Protein AF-A0A1H6RFQ0-F1 (afdb_monomer_lite)

Structure (mmCIF, N/CA/C/O backbone):
data_AF-A0A1H6RFQ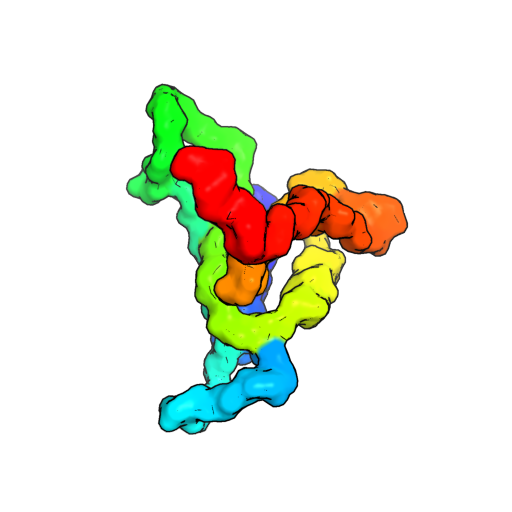0-F1
#
_entry.id   AF-A0A1H6RFQ0-F1
#
loop_
_atom_site.group_PDB
_atom_site.id
_atom_site.type_symbol
_atom_site.label_atom_id
_atom_site.label_alt_id
_atom_site.label_comp_id
_atom_site.label_asym_id
_atom_site.label_entity_id
_atom_site.label_seq_id
_atom_site.pdbx_PDB_ins_code
_atom_site.Cartn_x
_atom_site.Cartn_y
_atom_site.Cartn_z
_atom_site.occupancy
_atom_site.B_iso_or_equiv
_atom_site.auth_seq_id
_atom_site.auth_comp_id
_atom_site.auth_asym_id
_atom_site.auth_atom_id
_atom_site.pdbx_PDB_model_num
ATOM 1 N N . MET A 1 1 ? -4.865 8.025 14.572 1.00 60.47 1 MET A N 1
ATOM 2 C CA . MET A 1 1 ? -6.123 7.299 14.247 1.00 60.47 1 MET A CA 1
ATOM 3 C C . MET A 1 1 ? -5.867 5.796 14.362 1.00 60.47 1 MET A C 1
ATOM 5 O O . MET A 1 1 ? -4.706 5.426 14.318 1.00 60.47 1 MET A O 1
ATOM 9 N N . ALA A 1 2 ? -6.879 4.939 14.559 1.00 70.94 2 ALA A N 1
ATOM 10 C CA . ALA A 1 2 ? -6.660 3.498 14.799 1.00 70.94 2 ALA A CA 1
ATOM 11 C C . ALA A 1 2 ? -5.839 2.813 13.686 1.00 70.94 2 ALA A C 1
ATOM 13 O O . ALA A 1 2 ? -4.971 2.000 13.980 1.00 70.94 2 ALA A O 1
ATOM 14 N N . ASP A 1 3 ? -6.039 3.223 12.431 1.00 90.31 3 ASP A N 1
ATOM 15 C CA . ASP A 1 3 ? -5.329 2.653 11.282 1.00 90.31 3 ASP A CA 1
ATOM 16 C C . ASP A 1 3 ? -3.866 3.124 11.154 1.00 90.31 3 ASP A C 1
ATOM 18 O O . ASP A 1 3 ? -3.065 2.440 10.532 1.00 90.31 3 ASP A O 1
ATOM 22 N N . HIS A 1 4 ? -3.465 4.216 11.814 1.00 92.06 4 HIS A N 1
ATOM 23 C CA . HIS A 1 4 ? -2.064 4.666 11.827 1.00 92.06 4 HIS A CA 1
ATOM 24 C C . HIS A 1 4 ? -1.150 3.610 12.476 1.00 92.06 4 HIS A C 1
ATOM 26 O O . HIS A 1 4 ? -0.117 3.243 11.928 1.00 92.06 4 HIS A O 1
ATOM 32 N N . GLY A 1 5 ? -1.563 3.052 13.623 1.00 94.62 5 GLY A N 1
ATOM 33 C CA . GLY A 1 5 ? -0.812 1.981 14.294 1.00 94.62 5 GLY A CA 1
ATOM 34 C C . GLY A 1 5 ? -0.759 0.687 13.474 1.00 94.62 5 GLY A C 1
ATOM 35 O O . GLY A 1 5 ? 0.240 -0.033 13.512 1.00 94.62 5 GLY A O 1
ATOM 36 N N . ASN A 1 6 ? -1.805 0.424 12.686 1.00 95.19 6 ASN A N 1
ATOM 37 C CA . ASN A 1 6 ? -1.829 -0.685 11.739 1.00 95.19 6 ASN A CA 1
ATOM 38 C C . ASN A 1 6 ? -0.780 -0.499 10.630 1.00 95.19 6 ASN A C 1
ATOM 40 O O . ASN A 1 6 ? -0.069 -1.449 10.311 1.00 95.19 6 ASN A O 1
ATOM 44 N N . VAL A 1 7 ? -0.645 0.712 10.075 1.00 95.50 7 VAL A N 1
ATOM 45 C CA . VAL A 1 7 ? 0.364 0.995 9.041 1.00 95.50 7 VAL A CA 1
ATOM 46 C C . VAL A 1 7 ? 1.783 0.952 9.607 1.00 95.50 7 VAL A C 1
ATOM 48 O O . VAL A 1 7 ? 2.665 0.399 8.959 1.00 95.50 7 VAL A O 1
ATOM 51 N N . LEU A 1 8 ? 2.009 1.433 10.833 1.00 96.19 8 LEU A N 1
ATOM 52 C CA . LEU A 1 8 ? 3.307 1.275 11.503 1.00 96.19 8 LEU A CA 1
ATOM 53 C C . LEU A 1 8 ? 3.678 -0.203 11.684 1.00 96.19 8 LEU A C 1
ATOM 55 O O . LEU A 1 8 ? 4.789 -0.603 11.355 1.00 96.19 8 LEU A O 1
ATOM 59 N N . SER A 1 9 ? 2.724 -1.031 12.118 1.00 96.31 9 SER A N 1
ATOM 60 C CA . SER A 1 9 ? 2.938 -2.480 12.256 1.00 96.31 9 SER A CA 1
ATOM 61 C C . SER A 1 9 ? 3.210 -3.154 10.904 1.00 96.31 9 SER A C 1
ATOM 63 O O . SER A 1 9 ? 4.010 -4.083 10.815 1.00 96.31 9 SER A O 1
ATOM 65 N N . LEU A 1 10 ? 2.564 -2.680 9.833 1.00 96.56 10 LEU A N 1
ATOM 66 C CA . LEU A 1 10 ? 2.854 -3.112 8.466 1.00 96.56 10 LEU A CA 1
ATOM 67 C C . LEU A 1 10 ? 4.262 -2.685 8.022 1.00 96.56 10 LEU A C 1
ATOM 69 O O . LEU A 1 10 ? 4.949 -3.475 7.383 1.00 96.56 10 LEU A O 1
ATOM 73 N N . SER A 1 11 ? 4.694 -1.471 8.367 1.00 97.00 11 SER A N 1
ATOM 74 C CA . SER A 1 11 ? 6.041 -0.959 8.082 1.00 97.00 11 SER A CA 1
ATOM 75 C C . SER A 1 11 ? 7.118 -1.784 8.796 1.00 97.00 11 SER A C 1
ATOM 77 O O . SER A 1 11 ? 8.084 -2.202 8.164 1.00 97.00 11 SER A O 1
ATOM 79 N N . ASP A 1 12 ? 6.907 -2.129 10.070 1.00 96.31 12 ASP A N 1
ATOM 80 C CA . ASP A 1 12 ? 7.791 -3.030 10.825 1.00 96.31 12 ASP A CA 1
ATOM 81 C C . ASP A 1 12 ? 7.885 -4.421 10.175 1.00 96.31 12 ASP A C 1
ATOM 83 O O . ASP A 1 12 ? 8.970 -4.998 10.065 1.00 96.31 12 ASP A O 1
ATOM 87 N N . TRP A 1 13 ? 6.753 -4.963 9.711 1.00 96.56 13 TRP A N 1
ATOM 88 C CA . TRP A 1 13 ? 6.731 -6.233 8.983 1.00 96.56 13 TRP A CA 1
ATOM 89 C C . TRP A 1 13 ? 7.485 -6.136 7.649 1.00 96.56 13 TRP A C 1
ATOM 91 O O . TRP A 1 13 ? 8.269 -7.026 7.321 1.00 96.56 13 TRP A O 1
ATOM 101 N N . LEU A 1 14 ? 7.314 -5.041 6.901 1.00 96.12 14 LEU A N 1
ATOM 102 C CA . LEU A 1 14 ? 8.077 -4.768 5.679 1.00 96.12 14 LEU A CA 1
ATOM 103 C C . LEU A 1 14 ? 9.583 -4.702 5.947 1.00 96.12 14 LEU A C 1
ATOM 105 O O . LEU A 1 14 ? 10.364 -5.202 5.136 1.00 96.12 14 LEU A O 1
ATOM 109 N N . GLU A 1 15 ? 9.989 -4.137 7.082 1.00 94.75 15 GLU A N 1
ATOM 110 C CA . GLU A 1 15 ? 11.395 -3.978 7.454 1.00 94.75 15 GLU A CA 1
ATOM 111 C C . GLU A 1 15 ? 12.062 -5.327 7.760 1.00 94.75 15 GLU A C 1
ATOM 113 O O . GLU A 1 15 ? 13.245 -5.522 7.455 1.00 94.75 15 GLU A O 1
ATOM 118 N N . ARG A 1 16 ? 11.322 -6.265 8.363 1.00 91.88 16 ARG A N 1
ATOM 119 C CA . ARG A 1 16 ? 11.905 -7.442 9.033 1.00 91.88 16 ARG A CA 1
ATOM 120 C C . ARG A 1 16 ? 11.526 -8.774 8.410 1.00 91.88 16 ARG A C 1
ATOM 122 O O . ARG A 1 16 ? 12.390 -9.638 8.279 1.00 91.88 16 ARG A O 1
ATOM 129 N N . ASP A 1 17 ? 10.266 -8.922 8.023 1.00 92.94 17 ASP A N 1
ATOM 130 C CA . ASP A 1 17 ? 9.643 -10.230 7.807 1.00 92.94 17 ASP A CA 1
ATOM 131 C C . ASP A 1 17 ? 9.108 -10.418 6.385 1.00 92.94 17 ASP A C 1
ATOM 133 O O . ASP A 1 17 ? 8.927 -11.553 5.940 1.00 92.94 17 ASP A O 1
ATOM 137 N N . ALA A 1 18 ? 8.835 -9.324 5.669 1.00 93.75 18 ALA A N 1
ATOM 138 C CA . ALA A 1 18 ? 8.266 -9.386 4.334 1.00 93.75 18 ALA A CA 1
ATOM 139 C C . ALA A 1 18 ? 9.157 -10.200 3.382 1.00 93.75 18 ALA A C 1
ATOM 141 O O . ALA A 1 18 ? 10.361 -9.931 3.270 1.00 93.75 18 ALA A O 1
ATOM 142 N N . PRO A 1 19 ? 8.584 -11.191 2.678 1.00 91.38 19 PRO A N 1
ATOM 143 C CA . PRO A 1 19 ? 9.353 -12.014 1.769 1.00 91.38 19 PRO A CA 1
ATOM 144 C C . PRO A 1 19 ? 9.733 -11.229 0.513 1.00 91.38 19 PRO A C 1
ATOM 146 O O . PRO A 1 19 ? 9.020 -10.339 0.040 1.00 91.38 19 PRO A O 1
ATOM 149 N N . ARG A 1 20 ? 10.879 -11.609 -0.047 1.00 89.19 20 ARG A N 1
ATOM 150 C CA . ARG A 1 20 ? 11.306 -11.180 -1.378 1.00 89.19 20 ARG A CA 1
ATOM 151 C C . ARG A 1 20 ? 10.797 -12.162 -2.426 1.00 89.19 20 ARG A C 1
ATOM 153 O O . ARG A 1 20 ? 10.660 -13.350 -2.133 1.00 89.19 20 ARG A O 1
ATOM 160 N N . ARG A 1 21 ? 10.604 -11.690 -3.659 1.00 86.75 21 ARG A N 1
ATOM 161 C CA . ARG A 1 21 ? 10.311 -12.545 -4.819 1.00 86.75 21 ARG A CA 1
ATOM 162 C C . ARG A 1 21 ? 11.371 -13.642 -4.965 1.00 86.75 21 ARG A C 1
ATOM 164 O O . ARG A 1 21 ? 12.557 -13.387 -4.755 1.00 86.75 21 ARG A O 1
ATOM 171 N N . ALA A 1 22 ? 10.958 -14.848 -5.358 1.00 75.62 22 ALA A N 1
ATOM 172 C CA . ALA A 1 22 ? 11.824 -16.035 -5.403 1.00 75.62 22 ALA A CA 1
ATOM 173 C C . ALA A 1 22 ? 13.075 -15.873 -6.294 1.00 75.62 22 ALA A C 1
ATOM 175 O O . ALA A 1 22 ? 14.103 -16.498 -6.049 1.00 75.62 22 ALA A O 1
ATOM 176 N N . GLU A 1 23 ? 12.990 -15.015 -7.310 1.00 69.88 23 GLU A N 1
ATOM 177 C CA . GLU A 1 23 ? 14.055 -14.725 -8.278 1.00 69.88 23 GLU A CA 1
ATOM 178 C C . GLU A 1 23 ? 15.015 -13.621 -7.812 1.00 69.88 23 GLU A C 1
ATOM 180 O O . GLU A 1 23 ? 15.976 -13.287 -8.508 1.00 69.88 23 GLU A O 1
ATOM 185 N N . ALA A 1 24 ? 14.773 -13.026 -6.640 1.00 66.38 24 ALA A N 1
ATOM 186 C CA . ALA A 1 24 ? 15.685 -12.057 -6.060 1.00 66.38 24 ALA A CA 1
ATOM 187 C C . ALA A 1 24 ? 17.017 -12.747 -5.745 1.00 66.38 24 ALA A C 1
ATOM 189 O O . ALA A 1 24 ? 17.104 -13.612 -4.870 1.00 66.38 24 ALA A O 1
ATOM 190 N N . VAL A 1 25 ? 18.068 -12.350 -6.465 1.00 61.19 25 VAL A N 1
ATOM 191 C CA . VAL A 1 25 ? 19.437 -12.784 -6.179 1.00 61.19 25 VAL A CA 1
ATOM 192 C C . VAL A 1 25 ? 19.731 -12.451 -4.711 1.00 61.19 25 VAL A C 1
ATOM 194 O O . VAL A 1 25 ? 19.400 -11.342 -4.280 1.00 61.19 25 VAL A O 1
ATOM 197 N N . PRO A 1 26 ? 20.325 -13.371 -3.921 1.00 60.31 26 PRO A N 1
ATOM 198 C CA . PRO A 1 26 ? 20.761 -13.049 -2.573 1.00 60.31 26 PRO A CA 1
ATOM 199 C C . PRO A 1 26 ? 21.595 -11.778 -2.638 1.00 60.31 26 PRO A C 1
ATOM 201 O O . PRO A 1 26 ? 22.567 -11.729 -3.394 1.00 60.31 26 PRO A O 1
ATOM 204 N N . ASP A 1 27 ? 21.164 -10.759 -1.896 1.00 58.22 27 ASP A N 1
ATOM 205 C CA . ASP A 1 27 ? 21.817 -9.457 -1.853 1.00 58.22 27 ASP A CA 1
ATOM 206 C C . ASP A 1 27 ? 23.342 -9.644 -1.788 1.00 58.22 27 ASP A C 1
ATOM 208 O O . ASP A 1 27 ? 23.840 -10.503 -1.049 1.00 58.22 27 ASP A O 1
ATOM 212 N N . VAL A 1 28 ? 24.083 -8.852 -2.568 1.00 54.59 28 VAL A N 1
ATOM 213 C CA . VAL A 1 28 ? 25.554 -8.865 -2.652 1.00 54.59 28 VAL A CA 1
ATOM 214 C C . VAL A 1 28 ? 26.182 -8.784 -1.251 1.00 54.59 28 VAL A C 1
ATOM 216 O O . VAL A 1 28 ? 27.277 -9.298 -1.020 1.00 54.59 28 VAL A O 1
ATOM 219 N N . TYR A 1 29 ? 25.449 -8.225 -0.285 1.00 53.34 29 TYR A N 1
ATOM 220 C CA . TYR A 1 29 ? 25.836 -8.122 1.118 1.00 53.34 29 TYR A CA 1
ATOM 221 C C . TYR A 1 29 ? 25.623 -9.384 1.978 1.00 53.34 29 TYR A C 1
ATOM 223 O O . TYR A 1 29 ? 25.926 -9.335 3.168 1.00 53.34 29 TYR A O 1
ATOM 231 N N . ARG A 1 30 ? 25.122 -10.513 1.438 1.00 54.59 30 ARG A N 1
ATOM 232 C CA . ARG A 1 30 ? 24.834 -11.773 2.175 1.00 54.59 30 ARG A CA 1
ATOM 233 C C . ARG A 1 30 ? 24.070 -11.569 3.497 1.00 54.59 30 ARG A C 1
ATOM 235 O O . ARG A 1 30 ? 24.157 -12.394 4.405 1.00 54.59 30 ARG A O 1
ATOM 242 N N . ASN A 1 31 ? 23.302 -10.487 3.615 1.00 54.09 31 ASN A N 1
ATOM 243 C CA . ASN A 1 31 ? 22.511 -10.203 4.804 1.00 54.09 31 ASN A CA 1
ATOM 244 C C . ASN A 1 31 ? 21.164 -10.916 4.687 1.00 54.09 31 ASN A C 1
ATOM 246 O O . ASN A 1 31 ? 20.218 -10.430 4.073 1.00 54.09 31 ASN A O 1
ATOM 250 N N . GLN A 1 32 ? 21.104 -12.094 5.299 1.00 54.78 32 GLN A N 1
ATOM 251 C CA . GLN A 1 32 ? 19.946 -12.987 5.349 1.00 54.78 32 GLN A CA 1
ATOM 252 C C . GLN A 1 32 ? 18.746 -12.432 6.151 1.00 54.78 32 GLN A C 1
ATOM 254 O O . GLN A 1 32 ? 17.725 -13.103 6.222 1.00 54.78 32 GLN A O 1
ATOM 259 N N . ALA A 1 33 ? 18.854 -11.242 6.758 1.00 56.28 33 ALA A N 1
ATOM 260 C CA . ALA A 1 33 ? 17.946 -10.765 7.810 1.00 56.28 33 ALA A CA 1
ATOM 261 C C . ALA A 1 33 ? 17.410 -9.335 7.597 1.00 56.28 33 ALA A C 1
ATOM 263 O O . ALA A 1 33 ? 17.288 -8.571 8.551 1.00 56.28 33 ALA A O 1
ATOM 264 N N . ARG A 1 34 ? 17.148 -8.920 6.356 1.00 72.50 34 ARG A N 1
ATOM 265 C CA . ARG A 1 34 ? 16.389 -7.683 6.109 1.00 72.50 34 ARG A CA 1
ATOM 266 C C . ARG A 1 34 ? 15.174 -8.018 5.264 1.00 72.50 34 ARG A C 1
ATOM 268 O O . ARG A 1 34 ? 15.311 -8.802 4.326 1.00 72.50 34 ARG A O 1
ATOM 275 N N . GLY A 1 35 ? 14.038 -7.414 5.584 1.00 87.94 35 GLY A N 1
ATOM 276 C CA . GLY A 1 35 ? 12.850 -7.419 4.748 1.00 87.94 35 GLY A CA 1
ATOM 277 C C . GLY A 1 35 ? 13.070 -6.609 3.467 1.00 87.94 35 GLY A C 1
ATOM 278 O O . GLY A 1 35 ? 14.149 -6.635 2.854 1.00 87.94 35 GLY A O 1
ATOM 279 N N . VAL A 1 36 ? 12.036 -5.896 3.039 1.00 92.44 36 VAL A N 1
ATOM 280 C CA . VAL A 1 36 ? 11.942 -5.295 1.701 1.00 92.44 36 VAL A CA 1
ATOM 281 C C . VAL A 1 36 ? 11.904 -3.770 1.723 1.00 92.44 36 VAL A C 1
ATOM 283 O O . VAL A 1 36 ? 12.070 -3.159 0.674 1.00 92.44 36 VAL A O 1
ATOM 286 N N . GLY A 1 37 ? 11.747 -3.135 2.884 1.00 94.19 37 GLY A N 1
ATOM 287 C CA . GLY A 1 37 ? 11.752 -1.675 3.013 1.00 94.19 37 GLY A CA 1
ATOM 288 C C . GLY A 1 37 ? 10.874 -1.199 4.163 1.00 94.19 37 GLY A C 1
ATOM 289 O O . GLY A 1 37 ? 10.539 -1.980 5.044 1.00 94.19 37 GLY A O 1
ATOM 290 N N . THR A 1 38 ? 10.494 0.074 4.142 1.00 96.19 38 THR A N 1
ATOM 291 C CA . THR A 1 38 ? 9.585 0.692 5.117 1.00 96.19 38 THR A CA 1
ATOM 292 C C . THR A 1 38 ? 8.575 1.589 4.402 1.00 96.19 38 THR A C 1
ATOM 294 O O . THR A 1 38 ? 8.755 1.944 3.233 1.00 96.19 38 THR A O 1
ATOM 297 N N . LEU A 1 39 ? 7.500 1.940 5.104 1.00 95.81 39 LEU A N 1
ATOM 298 C CA . LEU A 1 39 ? 6.567 2.995 4.722 1.00 95.81 39 LEU A CA 1
ATOM 299 C C . LEU A 1 39 ? 6.811 4.242 5.571 1.00 95.81 39 LEU A C 1
ATOM 301 O O . LEU A 1 39 ? 7.048 4.130 6.772 1.00 95.81 39 LEU A O 1
ATOM 305 N N . GLU A 1 40 ? 6.657 5.407 4.951 1.00 93.25 40 GLU A N 1
ATOM 306 C CA . GLU A 1 40 ? 6.693 6.720 5.597 1.00 93.25 40 GLU A CA 1
ATOM 307 C C . GLU A 1 40 ? 5.461 7.545 5.214 1.00 93.25 40 GLU A C 1
ATOM 309 O O . GLU A 1 40 ? 4.873 7.359 4.142 1.00 93.25 40 GLU A O 1
ATOM 314 N N . THR A 1 41 ? 5.056 8.461 6.095 1.00 91.81 41 THR A N 1
ATOM 315 C CA . THR A 1 41 ? 3.893 9.328 5.856 1.00 91.81 41 THR A CA 1
ATOM 316 C C . THR A 1 41 ? 4.269 10.476 4.918 1.00 91.81 41 THR A C 1
ATOM 318 O O . THR A 1 41 ? 5.181 11.246 5.198 1.00 91.81 41 THR A O 1
ATOM 321 N N . LEU A 1 42 ? 3.531 10.639 3.818 1.00 89.75 42 LEU A N 1
ATOM 322 C CA . LEU A 1 42 ? 3.706 11.739 2.857 1.00 89.75 42 LEU A CA 1
ATOM 323 C C . LEU A 1 42 ? 2.870 12.982 3.189 1.00 89.75 42 LEU A C 1
ATOM 325 O O . LEU A 1 42 ? 3.045 14.044 2.593 1.00 89.75 42 LEU A O 1
ATOM 329 N N . THR A 1 43 ? 1.905 12.832 4.089 1.00 88.94 43 THR A N 1
ATOM 330 C CA . THR A 1 43 ? 0.933 13.863 4.480 1.00 88.94 43 THR A CA 1
ATOM 331 C C . THR A 1 43 ? 1.208 14.437 5.866 1.00 88.94 43 THR A C 1
ATOM 333 O O . THR A 1 43 ? 0.330 15.076 6.444 1.00 88.94 43 THR A O 1
ATOM 336 N N . ASP A 1 44 ? 2.396 14.187 6.421 1.00 84.62 44 ASP A N 1
ATOM 337 C CA . ASP A 1 44 ? 2.803 14.768 7.696 1.00 84.62 44 ASP A CA 1
ATOM 338 C C . ASP A 1 44 ? 2.829 16.303 7.567 1.00 84.62 44 ASP A C 1
ATOM 340 O O . ASP A 1 44 ? 3.441 16.800 6.625 1.00 84.62 44 ASP A O 1
ATOM 344 N N . PRO A 1 45 ? 2.185 17.079 8.458 1.00 79.00 45 PRO A N 1
ATOM 345 C CA . PRO A 1 45 ? 2.131 18.537 8.345 1.00 79.00 45 PRO A CA 1
ATOM 346 C C . PRO A 1 45 ? 3.495 19.241 8.282 1.00 79.00 45 PRO A C 1
ATOM 348 O O . PRO A 1 45 ? 3.577 20.330 7.716 1.00 79.00 45 PRO A O 1
ATOM 351 N N . GLU A 1 46 ? 4.547 18.652 8.852 1.00 81.38 46 GLU A N 1
ATOM 352 C CA . GLU A 1 46 ? 5.911 19.189 8.849 1.00 81.38 46 GLU A CA 1
ATOM 353 C C . GLU A 1 46 ? 6.690 18.813 7.575 1.00 81.38 46 GLU A C 1
ATOM 355 O O . GLU A 1 46 ? 7.614 19.530 7.189 1.00 81.38 46 GLU A O 1
ATOM 360 N N . ALA A 1 47 ? 6.287 17.739 6.887 1.00 74.62 47 ALA A N 1
ATOM 361 C CA . ALA A 1 47 ? 6.890 17.248 5.642 1.00 74.62 47 ALA A CA 1
ATOM 362 C C . ALA A 1 47 ? 5.937 17.313 4.428 1.00 74.62 47 ALA A C 1
ATOM 364 O O . ALA A 1 47 ? 6.211 16.739 3.374 1.00 74.62 47 ALA A O 1
ATOM 365 N N . ASN A 1 48 ? 4.799 17.999 4.560 1.00 77.31 48 ASN A N 1
ATOM 366 C CA . ASN A 1 48 ? 3.741 18.003 3.559 1.00 77.31 48 ASN A CA 1
ATOM 367 C C . ASN A 1 48 ? 4.196 18.734 2.284 1.00 77.31 48 ASN A C 1
ATOM 369 O O . ASN A 1 48 ? 4.363 19.954 2.270 1.00 77.31 48 ASN A O 1
ATOM 373 N N . HIS A 1 49 ? 4.338 17.991 1.187 1.00 81.19 49 HIS A N 1
ATOM 374 C CA . HIS A 1 49 ? 4.730 18.524 -0.122 1.00 81.19 49 HIS A CA 1
ATOM 375 C C . HIS A 1 49 ? 3.546 18.798 -1.064 1.00 81.19 49 HIS A C 1
ATOM 377 O O . HIS A 1 49 ? 3.744 19.059 -2.253 1.00 81.19 49 HIS A O 1
ATOM 383 N N . TRP A 1 50 ? 2.309 18.732 -0.567 1.00 85.12 50 TRP A N 1
ATOM 384 C CA . TRP A 1 50 ? 1.121 18.969 -1.381 1.00 85.12 50 TRP A CA 1
ATOM 385 C C . TRP A 1 50 ? 0.995 20.447 -1.770 1.00 85.12 50 TRP A C 1
ATOM 387 O O . TRP A 1 50 ? 1.181 21.353 -0.961 1.00 85.12 50 TRP A O 1
ATOM 397 N N . GLY A 1 51 ? 0.648 20.695 -3.034 1.00 87.44 51 GLY A N 1
ATOM 398 C CA . GLY A 1 51 ? 0.363 22.043 -3.521 1.00 87.44 51 GLY A CA 1
ATOM 399 C C . GLY A 1 51 ? -0.970 22.597 -3.000 1.00 87.44 51 GLY A C 1
ATOM 400 O O . GLY A 1 51 ? -1.886 21.850 -2.661 1.00 87.44 51 GLY A O 1
ATOM 401 N N . GLY A 1 52 ? -1.109 23.926 -3.010 1.00 88.31 52 GLY A N 1
ATOM 402 C CA . GLY A 1 52 ? -2.327 24.631 -2.593 1.00 88.31 52 GLY A CA 1
ATOM 403 C C . GLY A 1 52 ? -2.240 25.220 -1.181 1.00 88.31 52 GLY A C 1
ATOM 404 O O . GLY A 1 52 ? -1.159 25.378 -0.627 1.00 88.31 52 GLY A O 1
ATOM 405 N N . TRP A 1 53 ? -3.387 25.614 -0.619 1.00 86.81 53 TRP A N 1
ATOM 406 C CA . TRP A 1 53 ? -3.470 26.298 0.688 1.00 86.81 53 TRP A CA 1
ATOM 407 C C . TRP A 1 53 ? -4.116 25.449 1.788 1.00 86.81 53 TRP A C 1
ATOM 409 O O . TRP A 1 53 ? -4.471 25.968 2.845 1.00 86.81 53 TRP A O 1
ATOM 419 N N . LYS A 1 54 ? -4.337 24.159 1.531 1.00 84.69 54 LYS A N 1
ATOM 420 C CA . LYS A 1 54 ? -4.973 23.233 2.471 1.00 84.69 54 LYS A CA 1
ATOM 421 C C . LYS A 1 54 ? -4.126 21.980 2.616 1.00 84.69 54 LYS A C 1
ATOM 423 O O . LYS A 1 54 ? -3.565 21.506 1.633 1.00 84.69 54 LYS A O 1
ATOM 428 N N . ASN A 1 55 ? -4.098 21.439 3.829 1.00 84.19 55 ASN A N 1
ATOM 429 C CA . ASN A 1 55 ? -3.542 20.116 4.068 1.00 84.19 55 ASN A CA 1
ATOM 430 C C . ASN A 1 55 ? -4.490 19.043 3.514 1.00 84.19 55 ASN A C 1
ATOM 432 O O . ASN A 1 55 ? -5.709 19.247 3.535 1.00 84.19 55 ASN A O 1
ATOM 436 N N . PRO A 1 56 ? -3.957 17.912 3.029 1.00 87.00 56 PRO A N 1
ATOM 437 C CA . PRO A 1 56 ? -4.784 16.771 2.676 1.00 87.00 56 PRO A CA 1
ATOM 438 C C . PRO A 1 56 ? -5.549 16.285 3.915 1.00 87.00 56 PRO A C 1
ATOM 440 O O . PRO A 1 56 ? -4.991 16.157 5.001 1.00 87.00 56 PRO A O 1
ATOM 443 N N . GLU A 1 57 ? -6.844 16.011 3.750 1.00 87.00 57 GLU A N 1
ATOM 444 C CA . GLU A 1 57 ? -7.707 15.445 4.802 1.00 87.00 57 GLU A CA 1
ATOM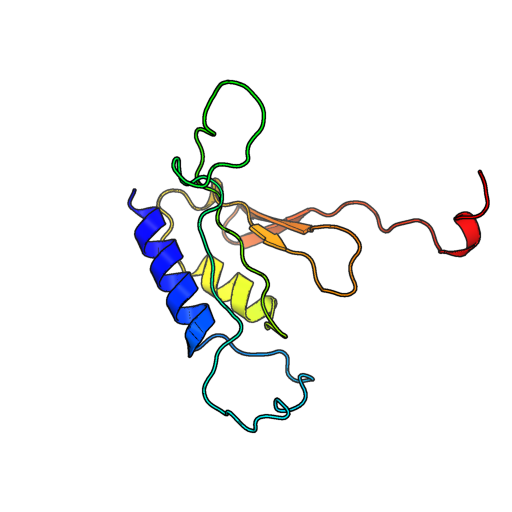 445 C C . GLU A 1 57 ? -7.671 13.904 4.804 1.00 87.00 57 GLU A C 1
ATOM 447 O O . GLU A 1 57 ? -8.583 13.236 5.290 1.00 87.00 57 GLU A O 1
ATOM 452 N N . CYS A 1 58 ? -6.610 13.328 4.239 1.00 86.25 58 CYS A N 1
ATOM 453 C CA . CYS A 1 58 ? -6.328 11.903 4.235 1.00 86.25 58 CYS A CA 1
ATOM 454 C C . CYS A 1 58 ? -4.865 11.659 4.605 1.00 86.25 58 CYS A C 1
ATOM 456 O O . CYS A 1 58 ? -4.010 12.524 4.424 1.00 86.25 58 CYS A O 1
ATOM 458 N N . GLU A 1 59 ? -4.593 10.467 5.126 1.00 89.06 59 GLU A N 1
ATOM 459 C CA . GLU A 1 59 ? -3.235 10.019 5.399 1.00 89.06 59 GLU A CA 1
ATOM 460 C C . GLU A 1 59 ? -2.737 9.204 4.204 1.00 89.06 59 GLU A C 1
ATOM 462 O O . GLU A 1 59 ? -3.411 8.265 3.773 1.00 89.06 59 GLU A O 1
ATOM 467 N N . VAL A 1 60 ? -1.580 9.568 3.653 1.00 92.12 60 VAL A N 1
ATOM 468 C CA . VAL A 1 60 ? -0.934 8.802 2.580 1.00 92.12 60 VAL A CA 1
ATOM 469 C C . VAL A 1 60 ? 0.404 8.303 3.080 1.00 92.12 60 VAL A C 1
ATOM 471 O O . VAL A 1 60 ? 1.233 9.086 3.537 1.00 92.12 60 VAL A O 1
ATOM 474 N N . TRP A 1 61 ? 0.612 7.000 2.944 1.00 94.19 61 TRP A N 1
ATOM 475 C CA . TRP A 1 61 ? 1.868 6.331 3.246 1.00 94.19 61 TRP A CA 1
ATOM 476 C C . TRP A 1 61 ? 2.482 5.799 1.959 1.00 94.19 61 TRP A C 1
ATOM 478 O O . TRP A 1 61 ? 1.762 5.299 1.093 1.00 94.19 61 TRP A O 1
ATOM 488 N N . ALA A 1 62 ? 3.801 5.891 1.836 1.00 95.00 62 ALA A N 1
ATOM 489 C CA . ALA A 1 62 ? 4.517 5.394 0.671 1.00 95.00 62 ALA A CA 1
ATOM 490 C C . ALA A 1 62 ? 5.873 4.803 1.052 1.00 95.00 62 ALA A C 1
ATOM 492 O O . ALA A 1 62 ? 6.471 5.166 2.061 1.00 95.00 62 ALA A O 1
ATOM 493 N N . GLY A 1 63 ? 6.362 3.902 0.206 1.00 94.69 63 GLY A N 1
ATOM 494 C CA . GLY A 1 63 ? 7.679 3.298 0.328 1.00 94.69 63 GLY A CA 1
ATOM 495 C C . GLY A 1 63 ? 8.133 2.746 -1.015 1.00 94.69 63 GLY A C 1
ATOM 496 O O . GLY A 1 63 ? 7.312 2.330 -1.832 1.00 94.69 63 GLY A O 1
ATOM 497 N N . ALA A 1 64 ? 9.443 2.748 -1.242 1.00 94.44 64 ALA A N 1
ATOM 498 C CA . ALA A 1 64 ? 10.062 2.026 -2.345 1.0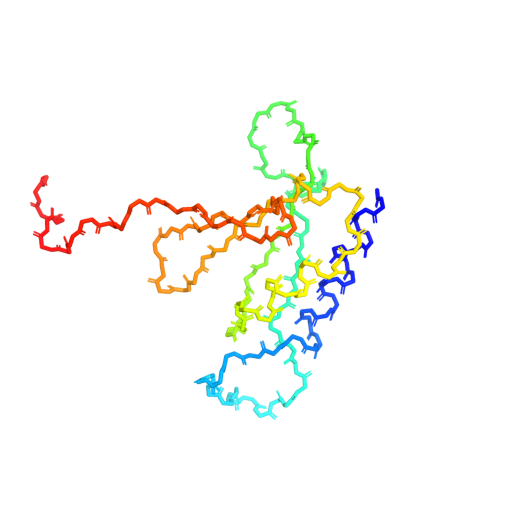0 94.44 64 ALA A CA 1
ATOM 499 C C . ALA A 1 64 ? 10.586 0.696 -1.794 1.00 94.44 64 ALA A C 1
ATOM 501 O O . ALA A 1 64 ? 11.485 0.684 -0.952 1.00 94.44 64 ALA A O 1
ATOM 502 N N . LEU A 1 65 ? 9.985 -0.413 -2.226 1.00 93.00 65 LEU A N 1
ATOM 503 C CA . LEU A 1 65 ? 10.249 -1.736 -1.663 1.00 93.00 65 LEU A CA 1
ATOM 504 C C . LEU A 1 65 ? 11.147 -2.546 -2.600 1.00 93.00 65 LEU A C 1
ATOM 506 O O . LEU A 1 65 ? 10.835 -2.724 -3.775 1.00 93.00 65 LEU A O 1
ATOM 510 N N . ASN A 1 66 ? 12.264 -3.055 -2.086 1.00 89.44 66 ASN A N 1
ATOM 511 C CA . ASN A 1 66 ? 13.236 -3.788 -2.883 1.00 89.44 66 ASN A CA 1
ATOM 512 C C . ASN A 1 66 ? 12.867 -5.271 -2.993 1.00 89.44 66 ASN A C 1
ATOM 514 O O . ASN A 1 66 ? 12.864 -5.997 -1.995 1.00 89.44 66 ASN A O 1
ATOM 518 N N . HIS A 1 67 ? 12.615 -5.724 -4.223 1.00 87.88 67 HIS A N 1
ATOM 519 C CA . HIS A 1 67 ? 12.299 -7.116 -4.552 1.00 87.88 67 HIS A CA 1
ATOM 520 C C . HIS A 1 67 ? 11.130 -7.711 -3.751 1.00 87.88 67 HIS A C 1
ATOM 522 O O . HIS A 1 67 ? 11.128 -8.915 -3.503 1.00 87.88 67 HIS A O 1
ATOM 528 N N . ALA A 1 68 ? 10.162 -6.896 -3.327 1.00 91.62 68 ALA A N 1
ATOM 529 C CA . ALA A 1 68 ? 9.030 -7.368 -2.539 1.00 91.62 68 ALA A CA 1
ATOM 530 C C . ALA A 1 68 ? 8.196 -8.403 -3.299 1.00 91.62 68 ALA A C 1
ATOM 532 O O . ALA A 1 68 ? 7.930 -8.252 -4.490 1.00 91.62 68 ALA A O 1
ATOM 533 N N . ASP A 1 69 ? 7.768 -9.446 -2.595 1.00 91.50 69 ASP A N 1
ATOM 534 C CA . ASP A 1 69 ? 6.709 -10.321 -3.083 1.00 91.50 69 ASP A CA 1
ATOM 535 C C . ASP A 1 69 ? 5.365 -9.579 -2.974 1.00 91.50 69 ASP A C 1
ATOM 537 O O . ASP A 1 69 ? 4.869 -9.295 -1.876 1.00 91.50 69 ASP A O 1
ATOM 541 N N . LEU A 1 70 ? 4.798 -9.215 -4.127 1.00 90.69 70 LEU A N 1
ATOM 542 C CA . LEU A 1 70 ? 3.574 -8.419 -4.198 1.00 90.69 70 LEU A CA 1
ATOM 543 C C . LEU A 1 70 ? 2.342 -9.193 -3.713 1.00 90.69 70 LEU A C 1
ATOM 545 O O . LEU A 1 70 ? 1.461 -8.597 -3.088 1.00 90.69 70 LEU A O 1
ATOM 549 N N . ASP A 1 71 ? 2.287 -10.506 -3.940 1.00 91.00 71 ASP A N 1
ATOM 550 C CA . ASP A 1 71 ? 1.176 -11.338 -3.479 1.00 91.00 71 ASP A CA 1
ATOM 551 C C . ASP A 1 71 ? 1.191 -11.444 -1.951 1.00 91.00 71 ASP A C 1
ATOM 553 O O . ASP A 1 71 ? 0.152 -11.288 -1.300 1.00 91.00 71 ASP A O 1
ATOM 557 N N . ALA A 1 72 ? 2.376 -11.623 -1.358 1.00 93.62 72 ALA A N 1
ATOM 558 C CA . ALA A 1 72 ? 2.541 -11.613 0.092 1.00 93.62 72 ALA A CA 1
ATOM 559 C C . ALA A 1 72 ? 2.181 -10.250 0.705 1.00 93.62 72 ALA A C 1
ATOM 561 O O . ALA A 1 72 ? 1.516 -10.199 1.741 1.00 93.62 72 ALA A O 1
ATOM 562 N N . LEU A 1 73 ? 2.561 -9.145 0.055 1.00 93.81 73 LEU A N 1
ATOM 563 C CA . LEU A 1 73 ? 2.190 -7.797 0.487 1.00 93.81 73 LEU A CA 1
ATOM 564 C C . LEU A 1 73 ? 0.669 -7.591 0.468 1.00 93.81 73 LEU A C 1
ATOM 566 O O . LEU A 1 73 ? 0.093 -7.135 1.458 1.00 93.81 73 LEU A O 1
ATOM 570 N N . LEU A 1 74 ? -0.005 -7.953 -0.626 1.00 92.94 74 LEU A N 1
ATOM 571 C CA . LEU A 1 74 ? -1.463 -7.843 -0.733 1.00 92.94 74 LEU A CA 1
ATOM 572 C C . LEU A 1 74 ? -2.180 -8.753 0.273 1.00 92.94 74 LEU A C 1
ATOM 574 O O . LEU A 1 74 ? -3.204 -8.357 0.842 1.00 92.94 74 LEU A O 1
ATOM 578 N N . ALA A 1 75 ? -1.653 -9.951 0.530 1.00 93.88 75 ALA A N 1
ATOM 579 C CA . ALA A 1 75 ? -2.162 -10.841 1.568 1.00 93.88 75 ALA A CA 1
ATOM 580 C C . ALA A 1 75 ? -2.019 -10.221 2.968 1.00 93.88 75 ALA A C 1
ATOM 582 O O . ALA A 1 75 ? -2.987 -10.221 3.734 1.00 93.88 75 ALA A O 1
ATOM 583 N N . GLN A 1 76 ? -0.863 -9.628 3.278 1.00 95.12 76 GLN A N 1
ATOM 584 C CA . GLN A 1 76 ? -0.627 -8.958 4.555 1.00 95.12 76 GLN A CA 1
ATOM 585 C C . GLN A 1 76 ? -1.546 -7.744 4.732 1.00 95.12 76 GLN A C 1
ATOM 587 O O . GLN A 1 76 ? -2.217 -7.624 5.755 1.00 95.12 76 GLN A O 1
ATOM 592 N N . LEU A 1 77 ? -1.662 -6.888 3.713 1.00 93.69 77 LEU A N 1
ATOM 593 C CA . LEU A 1 77 ? -2.575 -5.740 3.703 1.00 93.69 77 LEU A CA 1
ATOM 594 C C . LEU A 1 77 ? -4.035 -6.153 3.921 1.00 93.69 77 LEU A C 1
ATOM 596 O O . LEU A 1 77 ? -4.786 -5.426 4.565 1.00 93.69 77 LEU A O 1
ATOM 600 N N . ARG A 1 78 ? -4.454 -7.318 3.418 1.00 92.12 78 ARG A N 1
ATOM 601 C CA . ARG A 1 78 ? -5.804 -7.855 3.647 1.00 92.12 78 ARG A CA 1
ATOM 602 C C . ARG A 1 78 ? -6.020 -8.322 5.088 1.00 92.12 78 ARG A C 1
ATOM 604 O O . ARG A 1 78 ? -7.143 -8.248 5.578 1.00 92.12 78 ARG A O 1
ATOM 611 N N . ALA A 1 79 ? -4.978 -8.838 5.736 1.00 93.06 79 ALA A N 1
ATOM 612 C CA . ALA A 1 79 ? -5.035 -9.346 7.106 1.00 93.06 79 ALA A CA 1
ATOM 613 C C . ALA A 1 79 ? -5.033 -8.232 8.166 1.00 93.06 79 ALA A C 1
ATOM 615 O O . ALA A 1 79 ? -5.423 -8.473 9.310 1.00 93.06 79 ALA A O 1
ATOM 616 N N . VAL A 1 80 ? -4.619 -7.017 7.798 1.00 93.00 80 VAL A N 1
ATOM 617 C CA . VAL A 1 80 ? -4.658 -5.857 8.690 1.00 93.00 80 VAL A CA 1
ATOM 618 C C . VAL A 1 80 ? -6.109 -5.565 9.118 1.00 93.00 80 VAL A C 1
ATOM 620 O O . VAL A 1 80 ? -6.999 -5.482 8.266 1.00 93.00 80 VAL A O 1
ATOM 623 N N . PRO A 1 81 ? -6.379 -5.371 10.424 1.00 92.44 81 PRO A N 1
ATOM 624 C CA . PRO A 1 81 ? -7.718 -5.095 10.937 1.00 92.44 81 PRO A CA 1
ATOM 625 C C . PRO A 1 81 ? -8.106 -3.626 10.707 1.00 92.44 81 PRO A C 1
ATOM 627 O O . PRO A 1 81 ? -8.245 -2.846 11.652 1.00 92.44 81 PRO A O 1
ATOM 630 N N . TRP A 1 82 ? -8.261 -3.236 9.441 1.00 91.75 82 TRP A N 1
ATOM 631 C CA . TRP A 1 82 ? -8.688 -1.891 9.069 1.00 91.75 82 TRP A CA 1
ATOM 632 C C . TRP A 1 82 ? -10.039 -1.557 9.687 1.00 91.75 82 TRP A C 1
ATOM 634 O O . TRP A 1 82 ? -10.974 -2.361 9.634 1.00 91.75 82 TRP A O 1
ATOM 644 N N . ARG A 1 83 ? -10.183 -0.334 10.201 1.00 92.19 83 ARG A N 1
ATOM 645 C CA . ARG A 1 83 ? -11.474 0.137 10.719 1.00 92.19 83 ARG A CA 1
ATOM 646 C C . ARG A 1 83 ? -12.555 0.138 9.636 1.00 92.19 83 ARG A C 1
ATOM 648 O O . ARG A 1 83 ? -13.696 -0.232 9.908 1.00 92.19 83 ARG A O 1
ATOM 655 N N . TYR A 1 84 ? -12.189 0.562 8.426 1.00 90.50 84 TYR A N 1
ATOM 656 C CA . TYR A 1 84 ? -13.054 0.580 7.246 1.00 90.50 84 TYR A CA 1
ATOM 657 C C . TYR A 1 84 ? -12.291 0.021 6.032 1.00 90.50 84 TYR A C 1
ATOM 659 O O . TYR A 1 84 ? -11.766 0.801 5.235 1.00 90.50 84 TYR A O 1
ATOM 667 N N . PRO A 1 85 ? -12.217 -1.314 5.861 1.00 90.06 85 PRO A N 1
ATOM 668 C CA . PRO A 1 85 ? -11.438 -1.948 4.791 1.00 90.06 85 PRO A CA 1
ATOM 669 C C . PRO A 1 85 ? -11.754 -1.420 3.381 1.00 90.06 85 PRO A C 1
ATOM 671 O O . PRO A 1 85 ? -10.870 -1.288 2.544 1.00 90.06 85 PRO A O 1
ATOM 674 N N . GLN A 1 86 ? -13.010 -1.050 3.128 1.00 89.56 86 GLN A N 1
ATOM 675 C CA . GLN A 1 86 ? -13.494 -0.505 1.857 1.00 89.56 86 GLN A CA 1
ATOM 676 C C . GLN A 1 86 ? -12.948 0.890 1.507 1.00 89.56 86 GLN A C 1
ATOM 678 O O . GLN A 1 86 ? -13.102 1.338 0.372 1.00 89.56 86 GLN A O 1
ATOM 683 N N . GLN A 1 87 ? -12.365 1.601 2.479 1.00 89.56 87 GLN A N 1
ATOM 684 C CA . GLN A 1 87 ? -11.736 2.909 2.269 1.00 89.56 87 GLN A CA 1
ATOM 685 C C . GLN A 1 87 ? -10.239 2.792 1.961 1.00 89.56 87 GLN A C 1
ATOM 687 O O . GLN A 1 87 ? -9.637 3.767 1.516 1.00 89.56 87 GLN A O 1
ATOM 692 N N . VAL A 1 88 ? -9.644 1.611 2.158 1.00 91.38 88 VAL A N 1
ATOM 693 C CA . VAL A 1 88 ? -8.228 1.369 1.880 1.00 91.38 88 VAL A CA 1
ATOM 694 C C . VAL A 1 88 ? -8.014 1.278 0.375 1.00 91.38 88 VAL A C 1
ATOM 696 O O . VAL A 1 88 ? -8.648 0.481 -0.322 1.00 91.38 88 VAL A O 1
ATOM 699 N N . GLN A 1 89 ? -7.100 2.108 -0.115 1.00 94.50 89 GLN A N 1
ATOM 700 C CA . GLN A 1 89 ? -6.653 2.132 -1.499 1.00 94.50 89 GLN A CA 1
ATOM 701 C C . GLN A 1 89 ? -5.159 1.862 -1.519 1.00 94.50 89 GLN A C 1
ATOM 703 O O . GLN A 1 89 ? -4.397 2.544 -0.836 1.00 94.50 89 GLN A O 1
ATOM 708 N N . VAL A 1 90 ? -4.747 0.868 -2.297 1.00 95.75 90 VAL A N 1
ATOM 709 C CA . VAL A 1 90 ? -3.339 0.502 -2.437 1.00 95.75 90 VAL A CA 1
ATOM 710 C C . VAL A 1 90 ? -2.926 0.774 -3.871 1.00 95.75 90 VAL A C 1
ATOM 712 O O . VAL A 1 90 ? -3.480 0.185 -4.797 1.00 95.75 90 VAL A O 1
ATOM 715 N N . PHE A 1 91 ? -1.961 1.667 -4.052 1.00 95.94 91 PHE A N 1
ATOM 716 C CA . PHE A 1 91 ? -1.335 1.924 -5.342 1.00 95.94 91 PHE A CA 1
ATOM 717 C C . PHE A 1 91 ? -0.018 1.152 -5.387 1.00 95.94 91 PHE A C 1
ATOM 719 O O . PHE A 1 91 ? 0.863 1.399 -4.568 1.00 95.94 91 PHE A O 1
ATOM 726 N N . LEU A 1 92 ? 0.108 0.208 -6.320 1.00 94.12 92 LEU A N 1
ATOM 727 C CA . LEU A 1 92 ? 1.320 -0.594 -6.514 1.00 94.12 92 LEU A CA 1
ATOM 728 C C . LEU A 1 92 ? 1.808 -0.466 -7.952 1.00 94.12 92 LEU A C 1
ATOM 730 O O . LEU A 1 92 ? 1.000 -0.473 -8.877 1.00 94.12 92 LEU A O 1
ATOM 734 N N . MET A 1 93 ? 3.119 -0.361 -8.119 1.00 92.00 93 MET A N 1
ATOM 735 C CA . MET A 1 93 ? 3.799 -0.319 -9.410 1.00 92.00 93 MET A CA 1
ATOM 736 C C . MET A 1 93 ? 5.067 -1.155 -9.277 1.00 92.00 93 MET A C 1
ATOM 738 O O . MET A 1 93 ? 5.890 -0.869 -8.403 1.00 92.00 93 MET A O 1
ATOM 742 N N . ASP A 1 94 ? 5.201 -2.197 -10.097 1.00 87.44 94 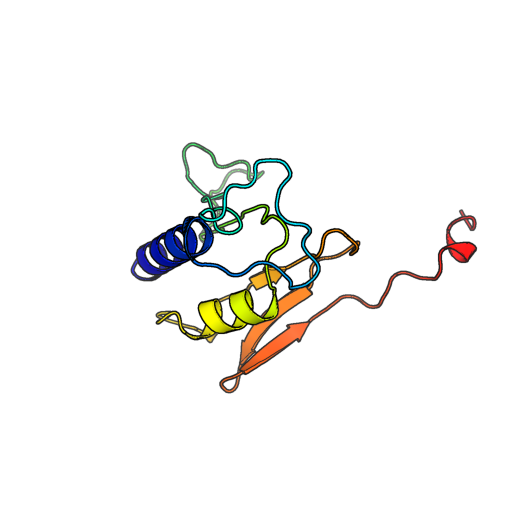ASP A N 1
ATOM 743 C CA . ASP A 1 94 ? 6.470 -2.922 -10.203 1.00 87.44 94 ASP A CA 1
ATOM 744 C C . ASP A 1 94 ? 7.507 -2.050 -10.941 1.00 87.44 94 ASP A C 1
ATOM 746 O O . ASP A 1 94 ? 7.155 -1.155 -11.707 1.00 87.44 94 ASP A O 1
ATOM 750 N N . GLN A 1 95 ? 8.798 -2.305 -10.732 1.00 83.19 95 GLN A N 1
ATOM 751 C CA . GLN A 1 95 ? 9.903 -1.581 -11.364 1.00 83.19 95 GLN A CA 1
ATOM 752 C C . GLN A 1 95 ? 9.828 -1.606 -12.901 1.00 83.19 95 GLN A C 1
ATOM 754 O O . GLN A 1 95 ? 10.307 -0.681 -13.555 1.00 83.19 95 GLN A O 1
ATOM 759 N N . GLU A 1 96 ? 9.264 -2.669 -13.473 1.00 83.31 96 GLU A N 1
ATOM 760 C CA . GLU A 1 96 ? 9.131 -2.854 -14.924 1.00 83.31 96 GLU A CA 1
ATOM 761 C C . GLU A 1 96 ? 7.834 -2.252 -15.491 1.00 83.31 96 GLU A C 1
ATOM 763 O O . GLU A 1 96 ? 7.626 -2.252 -16.704 1.00 83.31 96 GLU A O 1
ATOM 768 N N . GLU A 1 97 ? 6.959 -1.718 -14.635 1.00 85.19 97 GLU A N 1
ATOM 769 C CA . GLU A 1 97 ? 5.691 -1.122 -15.040 1.00 85.19 97 GLU A CA 1
ATOM 770 C C . GLU A 1 97 ? 5.799 0.399 -15.186 1.00 85.19 97 GLU A C 1
ATOM 772 O O . GLU A 1 97 ? 6.516 1.086 -14.463 1.00 85.19 97 GLU A O 1
ATOM 777 N N . SER A 1 98 ? 5.031 0.949 -16.125 1.00 86.44 98 SER A N 1
ATOM 778 C CA . SER A 1 98 ? 4.952 2.394 -16.371 1.00 86.44 98 SER A CA 1
ATOM 779 C C . SER A 1 98 ? 3.775 3.073 -15.665 1.00 86.44 98 SER A C 1
ATOM 781 O O . SER A 1 98 ? 3.575 4.279 -15.815 1.00 86.44 98 SER A O 1
ATOM 783 N N . TYR A 1 99 ? 2.967 2.317 -14.918 1.00 88.88 99 TYR A N 1
ATOM 784 C CA . TYR A 1 99 ? 1.764 2.816 -14.264 1.00 88.88 99 TYR A CA 1
ATOM 785 C C . TYR A 1 99 ? 1.491 2.103 -12.942 1.00 88.88 99 TYR A C 1
ATOM 787 O O . TYR A 1 99 ? 1.804 0.930 -12.763 1.00 88.88 99 TYR A O 1
ATOM 795 N N . PHE A 1 100 ? 0.809 2.806 -12.038 1.00 93.06 100 PHE A N 1
ATOM 796 C CA . PHE A 1 100 ? 0.263 2.200 -10.832 1.00 93.06 100 PHE A CA 1
ATOM 797 C C . PHE A 1 100 ? -1.016 1.420 -11.133 1.00 93.06 100 PHE A C 1
ATOM 799 O O . PHE A 1 100 ? -1.912 1.885 -11.844 1.00 93.06 100 PHE A O 1
ATOM 806 N N . ARG A 1 101 ? -1.137 0.261 -10.497 1.00 94.06 101 ARG A N 1
ATOM 807 C CA . ARG A 1 101 ? -2.385 -0.472 -10.310 1.00 94.06 101 ARG A CA 1
ATOM 808 C C . ARG A 1 101 ? -3.006 -0.042 -8.987 1.00 94.06 101 ARG A C 1
ATOM 810 O O . ARG A 1 101 ? -2.317 0.043 -7.972 1.00 94.06 101 ARG A O 1
ATOM 817 N N . LEU A 1 102 ? -4.311 0.194 -8.992 1.00 95.50 102 LEU A N 1
ATOM 818 C CA . LEU A 1 102 ? -5.099 0.444 -7.792 1.00 95.50 102 LEU A CA 1
ATOM 819 C C . L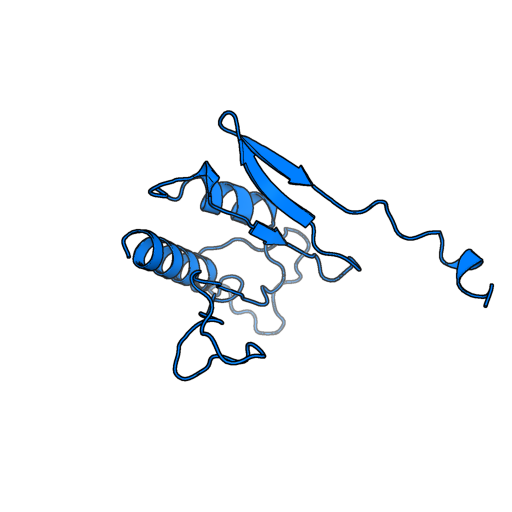EU A 1 102 ? -5.743 -0.862 -7.328 1.00 95.50 102 LEU A C 1
ATOM 821 O O . LEU A 1 102 ? -6.495 -1.485 -8.075 1.00 95.50 102 LEU A O 1
ATOM 825 N N . TYR A 1 103 ? -5.521 -1.231 -6.074 1.00 95.62 103 TYR A N 1
ATOM 826 C CA . TYR A 1 103 ? -6.236 -2.303 -5.398 1.00 95.62 103 TYR A CA 1
ATOM 827 C C . TYR A 1 103 ? -7.185 -1.708 -4.359 1.00 95.62 103 TYR A C 1
ATOM 829 O O . TYR A 1 103 ? -6.794 -0.887 -3.528 1.00 95.62 103 TYR A O 1
ATOM 837 N N . MET A 1 104 ? -8.445 -2.135 -4.405 1.00 94.38 104 MET A N 1
ATOM 838 C CA . MET A 1 104 ? -9.461 -1.786 -3.410 1.00 94.38 104 MET A CA 1
ATOM 839 C C . MET A 1 104 ? -10.112 -3.048 -2.868 1.00 94.38 104 MET A C 1
ATOM 841 O O . MET A 1 104 ? -10.412 -3.970 -3.632 1.00 94.38 104 MET A O 1
ATOM 845 N N . PHE A 1 105 ? -10.384 -3.072 -1.568 1.00 90.12 105 PHE A N 1
ATOM 846 C CA . PHE A 1 105 ? -11.093 -4.186 -0.956 1.00 90.12 105 PHE A CA 1
ATOM 847 C C . PHE A 1 105 ? -12.602 -4.039 -1.182 1.00 90.12 105 PHE A C 1
ATOM 849 O O . PHE A 1 105 ? -13.221 -3.090 -0.696 1.00 90.12 105 PHE A O 1
ATOM 856 N N . ARG A 1 106 ? -13.204 -4.963 -1.937 1.00 85.94 106 ARG A N 1
ATOM 857 C CA . ARG A 1 106 ? -14.656 -5.026 -2.176 1.00 85.94 106 ARG A CA 1
ATOM 858 C C . ARG A 1 106 ? -15.121 -6.471 -2.093 1.00 85.94 106 ARG A C 1
ATOM 860 O O . ARG A 1 106 ? -14.377 -7.378 -2.440 1.00 85.94 106 ARG A O 1
ATOM 867 N N . ASP A 1 107 ? -16.319 -6.680 -1.557 1.00 84.06 107 ASP A N 1
ATOM 868 C CA . ASP A 1 107 ? -16.955 -8.002 -1.466 1.00 84.06 107 ASP A CA 1
ATOM 869 C C . ASP A 1 107 ? -16.057 -9.096 -0.852 1.00 84.06 107 ASP A C 1
ATOM 871 O O . ASP A 1 107 ? -16.097 -10.267 -1.224 1.00 84.06 107 ASP A O 1
ATOM 875 N N . GLY A 1 108 ? -15.219 -8.705 0.114 1.00 81.19 108 GLY A N 1
ATOM 876 C CA . GLY A 1 108 ? -14.317 -9.615 0.816 1.00 81.19 108 GLY A CA 1
ATOM 877 C C . GLY A 1 108 ? -13.033 -9.972 0.062 1.00 81.19 108 GLY A C 1
ATOM 878 O O . GLY A 1 108 ? -12.287 -10.820 0.556 1.00 81.19 108 GLY A O 1
ATOM 879 N N . THR A 1 109 ? -12.741 -9.349 -1.085 1.00 88.50 109 THR A N 1
ATOM 880 C CA . THR A 1 109 ? -11.546 -9.618 -1.899 1.00 88.50 109 THR A CA 1
ATOM 881 C C . THR A 1 109 ? -10.895 -8.347 -2.460 1.00 88.50 109 THR A C 1
ATOM 883 O O . THR A 1 109 ? -11.472 -7.259 -2.443 1.00 88.50 109 THR A O 1
ATOM 886 N N . TRP A 1 110 ? -9.666 -8.479 -2.961 1.00 90.69 110 TRP A N 1
ATOM 887 C CA . TRP A 1 110 ? -9.006 -7.418 -3.717 1.00 90.69 110 TRP A CA 1
ATOM 888 C C . TRP A 1 110 ? -9.581 -7.324 -5.126 1.00 90.69 110 TRP A C 1
ATOM 890 O O . TRP A 1 110 ? -9.630 -8.311 -5.857 1.00 90.69 110 TRP A O 1
ATOM 900 N N . HIS A 1 111 ? -9.961 -6.113 -5.517 1.00 93.25 111 HIS A N 1
ATOM 901 C CA . HIS A 1 111 ? -10.253 -5.764 -6.898 1.00 93.25 111 HIS A CA 1
ATOM 902 C C . HIS A 1 111 ? -9.139 -4.873 -7.427 1.00 93.25 111 HIS A C 1
ATOM 904 O O . HIS A 1 111 ? -8.881 -3.810 -6.858 1.00 93.25 111 HIS A O 1
ATOM 910 N N . GLN A 1 112 ? -8.507 -5.314 -8.512 1.00 94.38 112 GLN A N 1
ATOM 911 C CA . GLN A 1 112 ? -7.489 -4.554 -9.222 1.00 94.38 112 GLN A CA 1
ATOM 912 C C . GLN A 1 112 ? -8.138 -3.680 -10.301 1.00 94.38 112 GLN A C 1
ATOM 914 O O . GLN A 1 112 ? -8.970 -4.146 -11.079 1.00 94.38 112 GLN A O 1
ATOM 919 N N . TYR A 1 113 ? -7.692 -2.434 -10.385 1.00 93.75 113 TYR A N 1
ATOM 920 C CA . TYR A 1 113 ? -8.011 -1.478 -11.435 1.00 93.75 113 TYR A CA 1
ATOM 921 C C . TYR A 1 113 ? -6.693 -0.979 -12.024 1.00 93.75 113 TYR A C 1
ATOM 923 O O . TYR A 1 113 ? -5.821 -0.513 -11.293 1.00 93.75 113 TYR A O 1
ATOM 931 N N . ALA A 1 114 ? -6.532 -1.097 -13.337 1.00 91.38 114 ALA A N 1
ATOM 932 C CA . ALA A 1 114 ? -5.335 -0.660 -14.041 1.00 91.38 114 ALA A CA 1
ATOM 933 C C . ALA A 1 114 ? -5.731 0.108 -15.310 1.00 91.38 114 ALA A C 1
ATOM 935 O O . ALA A 1 114 ? -6.766 -0.214 -15.907 1.00 91.38 114 ALA A O 1
ATOM 936 N N . PRO A 1 115 ? -4.933 1.102 -15.733 1.00 86.56 115 PRO A N 1
ATOM 937 C CA . PRO A 1 115 ? -5.012 1.636 -17.086 1.00 86.56 115 PRO A CA 1
ATOM 938 C C . PRO A 1 115 ? -4.868 0.516 -18.133 1.00 86.56 115 PRO A C 1
ATOM 940 O O . PRO A 1 115 ? -4.288 -0.533 -17.831 1.00 86.56 115 PRO A O 1
ATOM 943 N N . PRO A 1 116 ? -5.370 0.712 -19.367 1.00 81.06 116 PRO A N 1
ATOM 944 C CA . PRO A 1 116 ? -5.004 -0.172 -20.467 1.00 81.06 116 PRO A CA 1
ATOM 945 C C . PRO A 1 116 ? -3.475 -0.173 -20.642 1.00 81.06 116 PRO A C 1
ATOM 947 O O . PRO A 1 116 ? -2.835 0.839 -20.334 1.00 81.06 116 PRO A O 1
ATOM 950 N N . PRO A 1 117 ? -2.884 -1.280 -21.128 1.00 74.00 117 PRO A N 1
ATOM 951 C CA . PRO A 1 117 ? -1.455 -1.317 -21.401 1.00 74.00 117 PRO A CA 1
ATOM 952 C C . PRO A 1 117 ? -1.081 -0.174 -22.356 1.00 74.00 117 PRO A C 1
ATOM 954 O O . PRO A 1 117 ? -1.889 0.178 -23.227 1.00 74.00 117 PRO A O 1
ATOM 957 N N . PRO A 1 118 ? 0.109 0.432 -22.193 1.00 70.81 118 PRO A N 1
ATOM 958 C CA . PRO A 1 118 ? 0.587 1.411 -23.156 1.00 70.81 118 PRO A CA 1
ATOM 959 C C . PRO A 1 118 ? 0.619 0.775 -24.556 1.00 70.81 118 PRO A C 1
ATOM 961 O O . PRO A 1 118 ? 0.849 -0.432 -24.661 1.00 70.81 118 PRO A O 1
ATOM 964 N N . PRO A 1 119 ? 0.374 1.556 -25.624 1.00 70.31 119 PRO A N 1
ATOM 965 C CA . PRO A 1 119 ? 0.547 1.061 -26.985 1.00 70.31 119 PRO A CA 1
ATOM 966 C C . PRO A 1 119 ? 1.983 0.554 -27.185 1.00 70.31 119 PRO A C 1
ATOM 968 O O . PRO A 1 119 ? 2.913 1.041 -26.529 1.00 70.31 119 PRO A O 1
ATOM 971 N N . ASP A 1 120 ? 2.149 -0.437 -28.065 1.00 71.19 120 ASP A N 1
ATOM 972 C CA . ASP A 1 120 ? 3.446 -1.052 -28.348 1.00 71.19 120 ASP A CA 1
ATOM 973 C C . ASP A 1 120 ? 4.492 0.016 -28.712 1.00 71.19 120 ASP A C 1
ATOM 975 O O . ASP A 1 120 ? 4.181 1.059 -29.293 1.00 71.19 120 ASP A O 1
ATOM 979 N N . ALA A 1 121 ? 5.756 -0.230 -28.354 1.00 58.34 121 ALA A N 1
ATOM 980 C CA . ALA A 1 121 ? 6.843 0.742 -28.504 1.00 58.34 121 ALA A CA 1
ATOM 981 C C . ALA A 1 121 ? 7.034 1.273 -29.941 1.00 58.34 121 ALA A C 1
ATOM 983 O O . ALA A 1 121 ? 7.558 2.374 -30.114 1.00 58.34 121 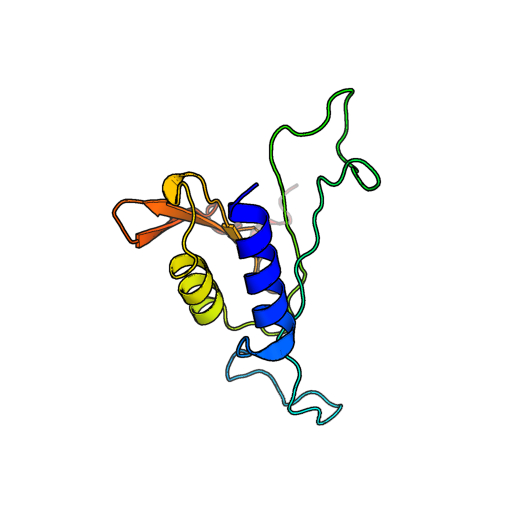ALA A O 1
ATOM 984 N N . ASP A 1 122 ? 6.550 0.544 -30.950 1.00 56.38 122 ASP A N 1
ATOM 985 C CA . ASP A 1 122 ? 6.593 0.943 -32.361 1.00 56.38 122 ASP A CA 1
ATOM 986 C C . ASP A 1 122 ? 5.670 2.134 -32.700 1.00 56.38 122 ASP A C 1
ATOM 988 O O . ASP A 1 122 ? 5.889 2.805 -33.708 1.00 56.38 122 ASP A O 1
ATOM 992 N N . ASP A 1 123 ? 4.706 2.478 -31.837 1.00 54.09 123 ASP A N 1
ATOM 993 C CA . ASP A 1 123 ? 3.806 3.628 -32.026 1.00 54.09 123 ASP A CA 1
ATOM 994 C C . ASP A 1 123 ? 4.333 4.932 -31.387 1.00 54.09 123 ASP A C 1
ATOM 996 O O . ASP A 1 123 ? 3.731 6.000 -31.530 1.00 54.09 123 ASP A O 1
ATOM 1000 N N . GLN A 1 124 ? 5.480 4.893 -30.698 1.00 52.09 124 GLN A N 1
ATOM 1001 C CA . GLN A 1 124 ? 6.019 6.046 -29.956 1.00 52.09 124 GLN A CA 1
ATOM 1002 C C . GLN A 1 124 ? 6.725 7.093 -30.839 1.00 52.09 124 GLN A C 1
ATOM 1004 O O . GLN A 1 124 ? 7.129 8.144 -30.343 1.00 52.09 124 GLN A O 1
ATOM 1009 N N . HIS A 1 125 ? 6.843 6.849 -32.149 1.00 47.62 125 HIS A N 1
ATOM 1010 C CA . HIS A 1 125 ? 7.438 7.783 -33.116 1.00 47.62 125 HIS A CA 1
ATOM 1011 C C . HIS A 1 125 ? 6.417 8.581 -33.942 1.00 47.62 125 HIS A C 1
ATOM 1013 O O . HIS A 1 125 ? 6.803 9.302 -34.862 1.00 47.62 125 HIS A O 1
ATOM 1019 N N . ALA A 1 126 ? 5.125 8.483 -33.628 1.00 49.28 126 ALA A N 1
ATOM 1020 C CA . ALA A 1 126 ? 4.069 9.185 -34.352 1.00 49.28 126 ALA A CA 1
ATOM 1021 C C . ALA A 1 126 ? 3.685 10.537 -33.716 1.00 49.28 126 ALA A C 1
ATOM 1023 O O . ALA A 1 126 ? 2.498 10.795 -33.543 1.00 49.28 126 ALA A O 1
ATOM 1024 N N . TRP A 1 127 ? 4.654 11.396 -33.374 1.00 50.06 127 TRP A N 1
ATOM 1025 C CA . TRP A 1 127 ? 4.408 12.817 -33.064 1.00 50.06 127 TRP A CA 1
ATOM 1026 C C . TRP A 1 127 ? 5.559 13.703 -33.537 1.00 50.06 127 TRP A C 1
ATOM 1028 O O . TRP A 1 127 ? 6.708 13.464 -33.105 1.00 50.06 127 TRP A O 1
#

Organism: NCBI:txid1144548

Foldseek 3Di:
DVCVVLLQVLQVCQFFPFDADPPPDCPPVVPPTGHFHGKDWQQPPVNPPDDDDDGDPDTDIDIDTHRGDVVSSQVSLLVRPDPCQQPDWDWDDDPPGPGTWIWGDDPSDTDIDDDDHDPPPVCVPVD

Sequence (127 aa):
MADHGNVLSLSDWLERDAPRRAEAVPDVYRNQARGVGTLETLTDPEANHWGGWKNPECEVWAGALNHADLDALLAQLRAVPWRYPQQVQVFLMDQEESYFRLYMFRDGTWHQYAPPPPPDADDQHAW

Radius of gyration: 17.14 Å; chains: 1; bounding box: 43×42×49 Å

pLDDT: mean 84.48, std 13.34, range [47.62, 97.0]

Secondary structure (DSSP, 8-state):
-HHHHHHHHHHHHHHHTPPBPTT----TT--TT--S---EES--TTT----SSS--SS--EE---SSB-HHHHHHHHHHS--SSGGG-EEEE--TT-SSPEEEEEETTEEEEE-PPPPPPGGGTT--